Protein AF-A0A7X7DVD8-F1 (afdb_monomer)

Secondary structure (DSSP, 8-state):
--HHHHHHHHHHHHHHSSPPPP---EEEEE-TTTSTTSS-EEEEE---SS--EEEEEEEPPEE--TT-EE--STT---EEPPSEEPPEEEEEEE-TT--GGG-EEEETTS-EE---S-S-S--S-PPP-TTT-

Structure (mmCIF, N/CA/C/O backbone):
data_AF-A0A7X7DVD8-F1
#
_entry.id   AF-A0A7X7DVD8-F1
#
loop_
_atom_site.group_PDB
_atom_site.id
_atom_site.type_symbol
_atom_site.label_atom_id
_atom_site.label_alt_id
_atom_site.label_comp_id
_atom_site.label_asym_id
_atom_site.label_entity_id
_atom_site.label_seq_id
_atom_site.pdbx_PDB_ins_code
_atom_site.Cartn_x
_atom_site.Cartn_y
_atom_site.Cartn_z
_atom_site.occupancy
_atom_site.B_iso_or_equiv
_atom_site.auth_seq_id
_atom_site.auth_comp_id
_atom_site.auth_asym_id
_atom_site.auth_atom_id
_atom_site.pdbx_PDB_model_num
ATOM 1 N N . MET A 1 1 ? 24.144 -1.390 -51.310 1.00 65.81 1 MET A N 1
ATOM 2 C CA . MET A 1 1 ? 24.197 -1.261 -49.838 1.00 65.81 1 MET A CA 1
ATOM 3 C C . MET A 1 1 ? 25.403 -2.056 -49.361 1.00 65.81 1 MET A C 1
ATOM 5 O O . MET A 1 1 ? 25.477 -3.230 -49.698 1.00 65.81 1 MET A O 1
ATOM 9 N N . SER A 1 2 ? 26.409 -1.425 -48.745 1.00 88.25 2 SER A N 1
ATOM 10 C CA . SER A 1 2 ? 27.661 -2.126 -48.414 1.00 88.25 2 SER A CA 1
ATOM 11 C C . SER A 1 2 ? 27.433 -3.162 -47.306 1.00 88.25 2 SER A C 1
ATOM 13 O O . SER A 1 2 ? 26.586 -2.963 -46.437 1.00 88.25 2 SER A O 1
ATOM 15 N N . LEU A 1 3 ? 28.200 -4.258 -47.318 1.00 87.25 3 LEU A N 1
ATOM 16 C CA . LEU A 1 3 ? 28.160 -5.295 -46.275 1.00 87.25 3 LEU A CA 1
ATOM 17 C C . LEU A 1 3 ? 28.349 -4.693 -44.869 1.00 87.25 3 LEU A C 1
ATOM 19 O O . LEU A 1 3 ? 27.678 -5.093 -43.923 1.00 87.25 3 LEU A O 1
ATOM 23 N N . PHE A 1 4 ? 29.190 -3.661 -44.766 1.00 91.19 4 PHE A N 1
ATOM 24 C CA . PHE A 1 4 ? 29.393 -2.873 -43.552 1.00 91.19 4 PHE A CA 1
ATOM 25 C C . PHE A 1 4 ? 28.103 -2.217 -43.036 1.00 91.19 4 PHE A C 1
ATOM 27 O O . PHE A 1 4 ? 27.806 -2.304 -41.849 1.00 91.19 4 PHE A O 1
ATOM 34 N N . PHE A 1 5 ? 27.306 -1.606 -43.918 1.00 91.25 5 PHE A N 1
ATOM 35 C CA . PHE A 1 5 ? 26.041 -0.977 -43.533 1.00 91.25 5 PHE A CA 1
ATOM 36 C C . PHE A 1 5 ? 25.021 -2.010 -43.033 1.00 91.25 5 PHE A C 1
ATOM 38 O O . PHE A 1 5 ? 24.355 -1.783 -42.028 1.00 91.25 5 PHE A O 1
ATOM 45 N N . VAL A 1 6 ? 24.947 -3.177 -43.683 1.00 90.81 6 VAL A N 1
ATOM 46 C CA . VAL A 1 6 ? 24.061 -4.276 -43.259 1.00 90.81 6 VAL A CA 1
ATOM 47 C C . VAL A 1 6 ? 24.458 -4.810 -41.878 1.00 90.81 6 VAL A C 1
ATOM 49 O O . VAL A 1 6 ? 23.593 -4.995 -41.026 1.00 90.81 6 VAL A O 1
ATOM 52 N N . LEU A 1 7 ? 25.758 -5.003 -41.630 1.00 92.25 7 LEU A N 1
ATOM 53 C CA . LEU A 1 7 ? 26.286 -5.418 -40.325 1.00 92.25 7 LEU A CA 1
ATOM 54 C C . LEU A 1 7 ? 26.013 -4.380 -39.230 1.00 92.25 7 LEU A C 1
ATOM 56 O O . LEU A 1 7 ? 25.587 -4.751 -38.140 1.00 92.25 7 LEU A O 1
ATOM 60 N N . LEU A 1 8 ? 26.195 -3.088 -39.521 1.00 93.25 8 LEU A N 1
ATOM 61 C CA . LEU A 1 8 ? 25.899 -2.011 -38.575 1.00 93.25 8 LEU A CA 1
ATOM 62 C C . LEU A 1 8 ? 24.410 -1.993 -38.199 1.00 93.25 8 LEU A C 1
ATOM 64 O O . LEU A 1 8 ? 24.076 -1.963 -37.017 1.00 93.25 8 LEU A O 1
ATOM 68 N N . CYS A 1 9 ? 23.514 -2.085 -39.186 1.00 92.69 9 CYS A N 1
ATOM 69 C CA . CYS A 1 9 ? 22.076 -2.166 -38.938 1.00 92.69 9 CYS A CA 1
ATOM 70 C C . CYS A 1 9 ? 21.701 -3.409 -38.119 1.00 92.69 9 CYS A C 1
ATOM 72 O O . CYS A 1 9 ? 20.901 -3.298 -37.195 1.00 92.69 9 CYS A O 1
ATOM 74 N N . ALA A 1 10 ? 22.293 -4.573 -38.410 1.00 91.75 10 ALA A N 1
ATOM 75 C CA . ALA A 1 10 ? 22.037 -5.804 -37.662 1.00 91.75 10 ALA A CA 1
ATOM 76 C C . ALA A 1 10 ? 22.465 -5.690 -36.188 1.00 91.75 10 ALA A C 1
ATOM 78 O O . ALA A 1 10 ? 21.722 -6.108 -35.302 1.00 91.75 10 ALA A O 1
ATOM 79 N N . VAL A 1 11 ? 23.615 -5.064 -35.913 1.00 91.88 11 VAL A N 1
ATOM 80 C CA . VAL A 1 11 ? 24.080 -4.787 -34.544 1.00 91.88 11 VAL A CA 1
ATOM 81 C C . VAL A 1 11 ? 23.142 -3.805 -33.836 1.00 91.88 11 VAL A C 1
ATOM 83 O O . VAL A 1 11 ? 22.728 -4.070 -32.710 1.00 91.88 11 VAL A O 1
ATOM 86 N N . CYS A 1 12 ? 22.737 -2.711 -34.490 1.00 89.75 12 CYS A N 1
ATOM 87 C CA . CYS A 1 12 ? 21.779 -1.759 -33.919 1.00 89.75 12 CYS A CA 1
ATOM 88 C C . CYS A 1 12 ? 20.425 -2.413 -33.603 1.00 89.75 12 CYS A C 1
ATOM 90 O O . CYS A 1 12 ? 19.878 -2.182 -32.528 1.00 89.75 12 CYS A O 1
ATOM 92 N N . ILE A 1 13 ? 19.904 -3.260 -34.496 1.00 89.31 13 ILE A N 1
ATOM 93 C CA . ILE A 1 13 ? 18.659 -4.005 -34.266 1.00 89.31 13 ILE A CA 1
ATOM 94 C C . ILE A 1 13 ? 18.825 -4.965 -33.085 1.00 89.31 13 ILE A C 1
ATOM 96 O O . ILE A 1 13 ? 17.955 -5.007 -32.222 1.00 89.31 13 ILE A O 1
ATOM 100 N N . LEU A 1 14 ? 19.954 -5.673 -32.982 1.00 87.00 14 LEU A N 1
ATOM 101 C CA . LEU A 1 14 ? 20.226 -6.557 -31.848 1.00 87.00 14 LEU A CA 1
ATOM 102 C C . LEU A 1 14 ? 20.2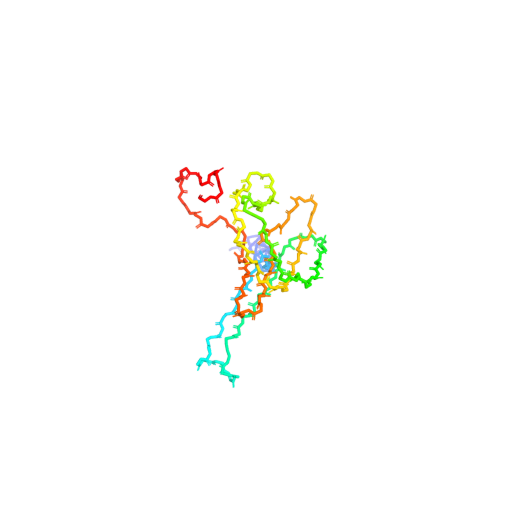34 -5.789 -30.514 1.00 87.00 14 LEU A C 1
ATOM 104 O O . LEU A 1 14 ? 19.648 -6.262 -29.546 1.00 87.00 14 LEU A O 1
ATOM 108 N N . PHE A 1 15 ? 20.813 -4.583 -30.472 1.00 82.44 15 PHE A N 1
ATOM 109 C CA . PHE A 1 15 ? 20.775 -3.706 -29.292 1.00 82.44 15 PHE A CA 1
ATOM 110 C C . PHE A 1 15 ? 19.367 -3.199 -28.944 1.00 82.44 15 PHE A C 1
ATOM 112 O O . PHE A 1 15 ? 19.062 -3.024 -27.766 1.00 82.44 15 PHE A O 1
ATOM 119 N N . LEU A 1 16 ? 18.504 -2.972 -29.938 1.00 80.19 16 LEU A N 1
ATOM 120 C CA . LEU A 1 16 ? 17.108 -2.572 -29.719 1.00 80.19 16 LEU A CA 1
ATOM 121 C C . LEU A 1 16 ? 16.216 -3.744 -29.285 1.00 80.19 16 LEU A C 1
ATOM 123 O O . LEU A 1 16 ? 15.224 -3.526 -28.594 1.00 80.19 16 LEU A O 1
ATOM 127 N N . LEU A 1 17 ? 16.577 -4.972 -29.665 1.00 80.50 17 LEU A N 1
ATOM 128 C CA . LEU A 1 17 ? 15.883 -6.203 -29.282 1.00 80.50 17 LEU A CA 1
ATOM 129 C C . LEU A 1 17 ? 16.270 -6.712 -27.889 1.00 80.50 17 LEU A C 1
ATOM 131 O O . LEU A 1 17 ? 15.649 -7.662 -27.415 1.00 80.50 17 LEU A O 1
ATOM 135 N N . PHE A 1 18 ? 17.261 -6.109 -27.221 1.00 78.50 18 PHE A N 1
ATOM 136 C CA . PHE A 1 18 ? 17.539 -6.432 -25.824 1.00 78.50 18 PHE A CA 1
ATOM 137 C C . PHE A 1 18 ? 16.333 -6.027 -24.965 1.00 78.50 18 PHE A C 1
ATOM 139 O O . PHE A 1 18 ? 16.045 -4.830 -24.846 1.00 78.50 18 PHE A O 1
ATOM 146 N N . PRO A 1 19 ? 15.623 -6.989 -24.347 1.00 69.19 19 PRO A N 1
ATOM 147 C CA . PRO A 1 19 ? 14.498 -6.666 -23.491 1.00 69.19 19 PRO A CA 1
ATOM 148 C C . PRO A 1 19 ? 15.011 -5.852 -22.306 1.00 69.19 19 PRO A C 1
ATOM 150 O O . PRO A 1 19 ? 15.894 -6.284 -21.561 1.00 69.19 19 PRO A O 1
ATOM 153 N N . ARG A 1 20 ? 14.458 -4.654 -22.127 1.00 64.94 20 ARG A N 1
ATOM 154 C CA . ARG A 1 20 ? 14.639 -3.903 -20.887 1.00 64.94 20 ARG A CA 1
ATOM 155 C C . ARG A 1 20 ? 13.631 -4.440 -19.883 1.00 64.94 20 ARG A C 1
ATOM 157 O O . ARG A 1 20 ? 12.442 -4.478 -20.183 1.00 64.94 20 ARG A O 1
ATOM 164 N N . ALA A 1 21 ? 14.103 -4.861 -18.712 1.00 65.75 21 ALA A N 1
ATOM 165 C CA . ALA A 1 21 ? 13.201 -5.167 -17.611 1.00 65.75 21 ALA A CA 1
ATOM 166 C C . ALA A 1 21 ? 12.376 -3.909 -17.308 1.00 65.75 21 ALA A C 1
ATOM 168 O O . ALA A 1 21 ? 12.951 -2.844 -17.061 1.00 65.75 21 ALA A O 1
ATOM 169 N N . SER A 1 22 ? 11.050 -4.036 -17.366 1.00 63.66 22 SER A N 1
ATOM 170 C CA . SER A 1 22 ? 10.166 -3.021 -16.805 1.00 63.66 22 SER A CA 1
ATOM 171 C C . SER A 1 22 ? 10.469 -2.935 -15.314 1.00 63.66 22 SER A C 1
ATOM 173 O O . SER A 1 22 ? 10.492 -3.957 -14.635 1.00 63.66 22 SER A O 1
ATOM 175 N N . ARG A 1 23 ? 10.783 -1.734 -14.836 1.00 69.69 23 ARG A N 1
ATOM 176 C CA . ARG A 1 23 ? 10.947 -1.420 -13.414 1.00 69.69 23 ARG A CA 1
ATOM 177 C C . ARG A 1 23 ? 9.856 -0.434 -13.061 1.00 69.69 23 ARG A C 1
ATOM 179 O O . ARG A 1 23 ? 10.107 0.764 -12.970 1.00 69.69 23 ARG A O 1
ATOM 186 N N . ALA A 1 24 ? 8.635 -0.939 -13.056 1.00 78.06 24 ALA A N 1
ATOM 187 C CA . ALA A 1 24 ? 7.462 -0.130 -12.828 1.00 78.06 24 ALA A CA 1
ATOM 188 C C . ALA A 1 24 ? 6.527 -0.929 -11.943 1.00 78.06 24 ALA A C 1
ATOM 190 O O . ALA A 1 24 ? 6.094 -2.022 -12.319 1.00 78.06 24 ALA A O 1
ATOM 191 N N . CYS A 1 25 ? 6.206 -0.353 -10.791 1.00 88.25 25 CYS A N 1
ATOM 192 C CA . CYS A 1 25 ? 5.083 -0.817 -10.005 1.00 88.25 25 CYS A CA 1
ATOM 193 C C . CYS A 1 25 ? 3.845 -0.819 -10.916 1.00 88.25 25 CYS A C 1
ATOM 195 O O . CYS A 1 25 ? 3.756 -0.063 -11.891 1.00 88.25 25 CYS A O 1
ATOM 197 N N . THR A 1 26 ? 2.948 -1.767 -10.694 1.00 88.88 26 THR A N 1
ATOM 198 C CA . THR A 1 26 ? 1.734 -1.902 -11.493 1.00 88.88 26 THR A CA 1
ATOM 199 C C . THR A 1 26 ? 0.580 -2.254 -10.583 1.00 88.88 26 THR A C 1
ATOM 201 O O . THR A 1 26 ? 0.625 -3.222 -9.820 1.00 88.88 26 THR A O 1
ATOM 204 N N . SER A 1 27 ? -0.502 -1.494 -10.712 1.00 91.50 27 SER A N 1
ATOM 205 C CA . SER A 1 27 ? -1.739 -1.760 -9.988 1.00 91.50 27 SER A CA 1
ATOM 206 C C . SER A 1 27 ? -2.844 -2.260 -10.916 1.00 91.50 27 SER A C 1
ATOM 208 O O . SER A 1 27 ? -3.097 -1.712 -11.988 1.00 91.50 27 SER A O 1
ATOM 210 N N . VAL A 1 28 ? -3.560 -3.292 -10.477 1.00 94.00 28 VAL A N 1
ATOM 211 C CA . VAL A 1 28 ? -4.763 -3.812 -11.132 1.00 94.00 28 VAL A CA 1
ATOM 212 C C . VAL A 1 28 ? -5.927 -3.691 -10.166 1.00 94.00 28 VAL A C 1
ATOM 214 O O . VAL A 1 28 ? -5.903 -4.272 -9.082 1.00 94.00 28 VAL A O 1
ATOM 217 N N . VAL A 1 29 ? -6.976 -2.978 -10.577 1.00 96.44 29 VAL A N 1
ATOM 218 C CA . VAL A 1 29 ? -8.210 -2.833 -9.798 1.00 96.44 29 VAL A CA 1
ATOM 219 C C . VAL A 1 29 ? -9.369 -3.455 -10.562 1.00 96.44 29 VAL A C 1
ATOM 221 O O . VAL A 1 29 ? -9.717 -3.025 -11.659 1.00 96.44 29 VAL A O 1
ATOM 224 N N . VAL A 1 30 ? -10.005 -4.454 -9.955 1.00 98.12 30 VAL A N 1
ATOM 225 C CA . VAL A 1 30 ? -11.226 -5.075 -10.473 1.00 98.12 30 VAL A CA 1
ATOM 226 C C . VAL A 1 30 ? -12.387 -4.678 -9.576 1.00 98.12 30 VAL A C 1
ATOM 228 O O . VAL A 1 30 ? -12.448 -5.041 -8.399 1.00 98.12 30 VAL A O 1
ATOM 231 N N . GLY A 1 31 ? -13.329 -3.924 -10.139 1.00 98.06 31 GLY A N 1
ATOM 232 C CA . GLY A 1 31 ? -14.536 -3.513 -9.431 1.00 98.06 31 GLY A CA 1
ATOM 233 C C . GLY A 1 31 ? -15.418 -4.705 -9.051 1.00 98.06 31 GLY A C 1
ATOM 234 O O . GLY A 1 31 ? -15.469 -5.715 -9.748 1.00 98.06 31 GLY A O 1
ATOM 23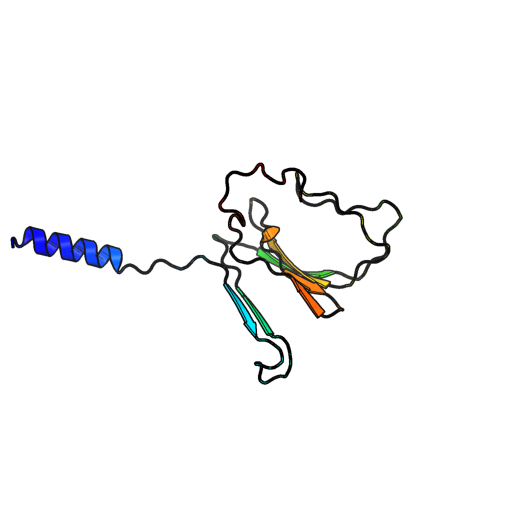5 N N . ARG A 1 32 ? -16.188 -4.563 -7.968 1.00 97.69 32 ARG A N 1
ATOM 236 C CA . ARG A 1 32 ? -17.064 -5.622 -7.429 1.00 97.69 32 ARG A CA 1
ATOM 237 C C . ARG A 1 32 ? -18.067 -6.220 -8.423 1.00 97.69 32 ARG A C 1
ATOM 239 O O . ARG A 1 32 ? -18.432 -7.375 -8.275 1.00 97.69 32 ARG A O 1
ATOM 246 N N . ASN A 1 33 ? -18.514 -5.443 -9.411 1.00 98.38 33 ASN A N 1
ATOM 247 C CA . ASN A 1 33 ? -19.450 -5.911 -10.441 1.00 98.38 33 ASN A CA 1
ATOM 248 C C . ASN A 1 33 ? -18.738 -6.614 -11.610 1.00 98.38 33 ASN A C 1
ATOM 250 O O . ASN A 1 33 ? -19.394 -7.279 -12.401 1.00 98.38 33 ASN A O 1
ATOM 254 N N . ALA A 1 34 ? -17.420 -6.436 -11.737 1.00 98.25 34 ALA A N 1
ATOM 255 C CA . ALA A 1 34 ? -16.594 -7.075 -12.758 1.00 98.25 34 ALA A CA 1
ATOM 256 C C . ALA A 1 34 ? -15.878 -8.328 -12.225 1.00 98.25 34 ALA A C 1
ATOM 258 O O . ALA A 1 34 ? -15.471 -9.182 -13.008 1.00 98.25 34 ALA A O 1
ATOM 259 N N . SER A 1 35 ? -15.710 -8.454 -10.905 1.00 98.00 35 SER A N 1
ATOM 260 C CA . SER A 1 35 ? -15.076 -9.623 -10.300 1.00 98.00 35 SER A CA 1
ATOM 261 C C . SER A 1 35 ? -16.053 -10.793 -10.161 1.00 98.00 35 SER A C 1
ATOM 263 O O . SER A 1 35 ? -17.220 -10.626 -9.807 1.00 98.00 35 SER A O 1
ATOM 265 N N . SER A 1 36 ? -15.554 -12.015 -10.355 1.00 97.75 36 SER A N 1
ATOM 266 C CA . SER A 1 36 ? -16.339 -13.243 -10.159 1.00 97.75 36 SER A CA 1
ATOM 267 C C . SER A 1 36 ? -16.720 -13.499 -8.694 1.00 97.75 36 SER A C 1
ATOM 269 O O . SER A 1 36 ? -17.595 -14.312 -8.412 1.00 97.75 36 SER A O 1
ATOM 271 N N . THR A 1 37 ? -16.073 -12.809 -7.749 1.00 97.38 37 THR A N 1
ATOM 272 C CA . THR A 1 37 ? -16.275 -12.980 -6.302 1.00 97.38 37 THR A CA 1
ATOM 273 C C . THR A 1 37 ? -17.240 -11.961 -5.694 1.00 97.38 37 THR A C 1
ATOM 275 O O . THR A 1 37 ? -17.509 -12.031 -4.490 1.00 97.38 37 THR A O 1
ATOM 278 N N . GLY A 1 38 ? -17.713 -10.983 -6.478 1.00 97.94 38 GLY A N 1
ATOM 279 C CA . GLY A 1 38 ? -18.543 -9.877 -5.992 1.00 97.94 38 GLY A CA 1
ATOM 280 C C . GLY A 1 38 ? -17.811 -8.886 -5.072 1.00 97.94 38 GLY A C 1
ATOM 281 O O . GLY A 1 38 ? -18.458 -8.077 -4.401 1.00 97.94 38 GLY A O 1
ATOM 282 N N . ARG A 1 39 ? -16.474 -8.955 -4.991 1.00 96.38 39 ARG A N 1
ATOM 283 C CA . ARG A 1 39 ? -15.610 -8.101 -4.149 1.00 96.38 39 ARG A CA 1
ATOM 284 C C . ARG A 1 39 ? -14.728 -7.199 -5.005 1.00 96.38 39 ARG A C 1
ATOM 286 O O . ARG A 1 39 ? -14.421 -7.541 -6.142 1.00 96.38 39 ARG A O 1
ATOM 293 N N . VAL A 1 40 ? -14.290 -6.066 -4.462 1.00 97.06 40 VAL A N 1
ATOM 294 C CA . VAL A 1 40 ? -13.199 -5.306 -5.090 1.00 97.06 40 VAL A CA 1
ATOM 295 C C . VAL A 1 40 ? -11.910 -6.110 -4.926 1.00 97.06 40 VAL A C 1
ATOM 297 O O . VAL A 1 40 ? -11.628 -6.588 -3.828 1.00 97.06 40 VAL A O 1
ATOM 300 N N . ILE A 1 41 ? -11.161 -6.287 -6.013 1.00 96.81 41 ILE A N 1
ATOM 301 C CA . ILE A 1 41 ? -9.844 -6.932 -6.000 1.00 96.81 41 ILE A CA 1
ATOM 302 C C . ILE A 1 41 ? -8.825 -5.877 -6.395 1.00 96.81 41 ILE A C 1
ATOM 304 O O . ILE A 1 41 ? -8.990 -5.222 -7.422 1.00 96.81 41 ILE A O 1
ATOM 308 N N . VAL A 1 42 ? -7.786 -5.732 -5.583 1.00 96.06 42 VAL A N 1
ATOM 309 C CA . VAL A 1 42 ? -6.642 -4.877 -5.885 1.00 96.06 42 VAL A CA 1
ATOM 310 C C . VAL A 1 42 ? -5.400 -5.751 -5.850 1.00 96.06 42 VAL A C 1
ATOM 312 O O . VAL A 1 42 ? -5.135 -6.410 -4.846 1.00 96.06 42 VAL A O 1
ATOM 315 N N . GLY A 1 43 ? -4.682 -5.793 -6.965 1.00 94.06 43 GLY A N 1
ATOM 316 C CA . GLY A 1 43 ? -3.338 -6.345 -7.055 1.00 94.06 43 GLY A CA 1
ATOM 317 C C . GLY A 1 43 ? -2.355 -5.203 -7.250 1.00 94.06 43 GLY A C 1
ATOM 318 O O . GLY A 1 43 ? -2.639 -4.290 -8.017 1.00 94.06 43 GLY A O 1
ATOM 319 N N . HIS A 1 44 ? -1.230 -5.255 -6.554 1.00 92.44 44 HIS A N 1
ATOM 320 C CA . HIS A 1 44 ? -0.151 -4.289 -6.687 1.00 92.44 44 HIS A CA 1
ATOM 321 C C . HIS A 1 44 ? 1.174 -5.039 -6.538 1.00 92.44 44 HIS A C 1
ATOM 323 O O . HIS A 1 44 ? 1.331 -5.805 -5.582 1.00 92.44 44 HIS A O 1
ATOM 329 N N . ASN A 1 45 ? 2.086 -4.873 -7.495 1.00 89.75 45 ASN A N 1
ATOM 330 C CA . ASN A 1 45 ? 3.477 -5.290 -7.344 1.00 89.75 45 ASN A CA 1
ATOM 331 C C . ASN A 1 45 ? 4.350 -4.069 -7.077 1.00 89.75 45 ASN A C 1
ATOM 333 O O . ASN A 1 45 ? 4.209 -3.045 -7.742 1.00 89.75 45 ASN A O 1
ATOM 337 N N . GLU A 1 46 ? 5.277 -4.237 -6.144 1.00 88.38 46 GLU A N 1
ATOM 338 C CA . GLU A 1 46 ? 6.294 -3.244 -5.842 1.00 88.38 46 GLU A CA 1
ATOM 339 C C . GLU A 1 46 ? 7.608 -3.663 -6.512 1.00 88.38 46 GLU A C 1
ATOM 341 O O . GLU A 1 46 ? 8.144 -4.736 -6.215 1.00 88.38 46 GLU A O 1
ATOM 346 N N . ASP A 1 47 ? 8.096 -2.829 -7.431 1.00 87.44 47 ASP A N 1
ATOM 347 C CA . ASP A 1 47 ? 9.221 -3.118 -8.336 1.00 87.44 47 ASP A CA 1
ATOM 348 C C . ASP A 1 47 ? 10.409 -2.169 -8.078 1.00 87.44 47 ASP A C 1
ATOM 350 O O . ASP A 1 47 ? 11.103 -1.711 -8.995 1.00 87.44 47 ASP A O 1
ATOM 354 N N . ASP A 1 48 ? 10.670 -1.880 -6.806 1.00 84.00 48 ASP A N 1
ATOM 355 C CA . ASP A 1 48 ? 11.812 -1.075 -6.391 1.00 84.00 48 ASP A CA 1
ATOM 356 C C . ASP A 1 48 ? 13.168 -1.768 -6.677 1.00 84.00 48 ASP A C 1
ATOM 358 O O . ASP A 1 48 ? 13.334 -2.985 -6.511 1.00 84.00 48 ASP A O 1
ATOM 362 N N . PRO A 1 49 ? 14.206 -1.012 -7.083 1.00 79.81 49 PRO A N 1
ATOM 363 C CA . PRO A 1 49 ? 15.505 -1.579 -7.414 1.00 79.81 49 PRO A CA 1
ATOM 364 C C . PRO A 1 49 ? 16.308 -2.001 -6.173 1.00 79.81 49 PRO A C 1
ATOM 366 O O . PRO A 1 49 ? 16.324 -1.336 -5.140 1.00 79.81 49 PRO A O 1
ATOM 369 N N . GLY A 1 50 ? 17.116 -3.050 -6.335 1.00 82.56 50 GLY A N 1
ATOM 370 C CA . GLY A 1 50 ? 18.097 -3.482 -5.336 1.00 82.56 50 GLY A CA 1
ATOM 371 C C . GLY A 1 50 ? 17.613 -4.643 -4.469 1.00 82.56 50 GLY A C 1
ATOM 372 O O . GLY A 1 50 ? 16.721 -5.396 -4.848 1.00 82.56 50 GLY A O 1
ATOM 373 N N . ARG A 1 51 ? 18.267 -4.841 -3.318 1.00 83.88 51 ARG A N 1
ATOM 374 C CA . ARG A 1 51 ? 17.872 -5.848 -2.325 1.00 83.88 51 ARG A CA 1
ATOM 375 C C . ARG A 1 51 ? 17.178 -5.140 -1.172 1.00 83.88 51 ARG A C 1
ATOM 377 O O . ARG A 1 51 ? 17.832 -4.457 -0.391 1.00 83.88 51 ARG A O 1
ATOM 384 N N . LEU A 1 52 ? 15.876 -5.354 -1.064 1.00 86.62 52 LEU A N 1
ATOM 385 C CA . LEU A 1 52 ? 15.030 -4.690 -0.081 1.00 86.62 52 LEU A CA 1
ATOM 386 C C . LEU A 1 52 ? 14.518 -5.680 0.954 1.00 86.62 52 LEU A C 1
ATOM 388 O O . LEU A 1 52 ? 14.440 -6.887 0.712 1.00 86.62 52 LEU A O 1
ATOM 392 N N . ILE A 1 53 ? 14.178 -5.156 2.127 1.00 90.19 53 ILE A N 1
ATOM 393 C CA . ILE A 1 53 ? 13.512 -5.922 3.177 1.00 90.19 53 ILE A CA 1
ATOM 394 C C . ILE A 1 53 ? 12.071 -5.437 3.252 1.00 90.19 53 ILE A C 1
ATOM 396 O O . ILE A 1 53 ? 11.838 -4.282 3.600 1.00 90.19 53 ILE A O 1
ATOM 400 N N . VAL A 1 54 ? 11.122 -6.338 2.998 1.00 91.88 54 VAL A N 1
ATOM 401 C CA . VAL A 1 54 ? 9.693 -6.067 3.187 1.00 91.88 54 VAL A CA 1
ATOM 402 C C . VAL A 1 54 ? 9.249 -6.661 4.516 1.00 91.88 54 VAL A C 1
ATOM 404 O O . VAL A 1 54 ? 9.237 -7.881 4.706 1.00 91.88 54 VAL A O 1
ATOM 407 N N . ARG A 1 55 ? 8.918 -5.795 5.473 1.00 92.88 55 ARG A N 1
ATOM 408 C CA . ARG A 1 55 ? 8.363 -6.203 6.767 1.00 92.88 55 ARG A CA 1
ATOM 409 C C . ARG A 1 55 ? 6.849 -6.173 6.697 1.00 92.88 55 ARG A C 1
ATOM 411 O O . ARG A 1 55 ? 6.274 -5.317 6.045 1.00 92.88 55 ARG A O 1
ATOM 418 N N . HIS A 1 56 ? 6.221 -7.084 7.422 1.00 95.12 56 HIS A N 1
ATOM 419 C CA . HIS A 1 56 ? 4.773 -7.151 7.526 1.00 95.12 56 HIS A CA 1
ATOM 420 C C . HIS A 1 56 ? 4.404 -7.001 8.995 1.00 95.12 56 HIS A C 1
ATOM 422 O O . HIS A 1 56 ? 5.013 -7.644 9.855 1.00 95.12 56 HIS A O 1
ATOM 428 N N . ALA A 1 57 ? 3.434 -6.146 9.287 1.00 95.69 57 ALA A N 1
ATOM 429 C CA . ALA A 1 57 ? 2.972 -5.907 10.642 1.00 95.69 57 ALA A CA 1
ATOM 430 C C . ALA A 1 57 ? 1.450 -5.799 10.681 1.00 95.69 57 ALA A C 1
ATOM 432 O O . ALA A 1 57 ? 0.825 -5.234 9.789 1.00 95.69 57 ALA A O 1
ATOM 433 N N . LEU A 1 58 ? 0.859 -6.312 11.757 1.00 97.62 58 LEU A N 1
ATOM 434 C CA . LEU A 1 58 ? -0.495 -5.957 12.160 1.00 97.62 58 LEU A CA 1
ATOM 435 C C . LEU A 1 58 ? -0.374 -4.872 13.223 1.00 97.62 58 LEU A C 1
ATOM 437 O O . LEU A 1 58 ? 0.085 -5.128 14.336 1.00 97.62 58 LEU A O 1
ATOM 441 N N . VAL A 1 59 ? -0.755 -3.654 12.863 1.00 96.62 59 VAL A N 1
ATOM 442 C CA . VAL A 1 59 ? -0.769 -2.507 13.761 1.00 96.62 59 VAL A CA 1
ATOM 443 C C . VAL A 1 59 ? -2.137 -2.460 14.448 1.00 96.62 59 VAL A C 1
ATOM 445 O O . VAL A 1 59 ? -3.158 -2.363 13.762 1.00 96.62 59 VAL A O 1
ATOM 448 N N . PRO A 1 60 ? -2.206 -2.564 15.787 1.00 97.75 60 PRO A N 1
ATOM 449 C CA . PRO A 1 60 ? -3.478 -2.535 16.495 1.00 97.75 60 PRO A CA 1
ATOM 450 C C . PRO A 1 60 ? -4.098 -1.135 16.467 1.00 97.75 60 PRO A C 1
ATOM 452 O O . PRO A 1 60 ? -3.399 -0.124 16.394 1.00 97.75 60 PRO A O 1
ATOM 455 N N . SER A 1 61 ? -5.425 -1.073 16.599 1.00 97.31 61 SER A N 1
ATOM 456 C CA . SER A 1 61 ? -6.126 0.196 16.809 1.00 97.31 61 SER A CA 1
ATOM 457 C C . SER A 1 61 ? -5.617 0.864 18.082 1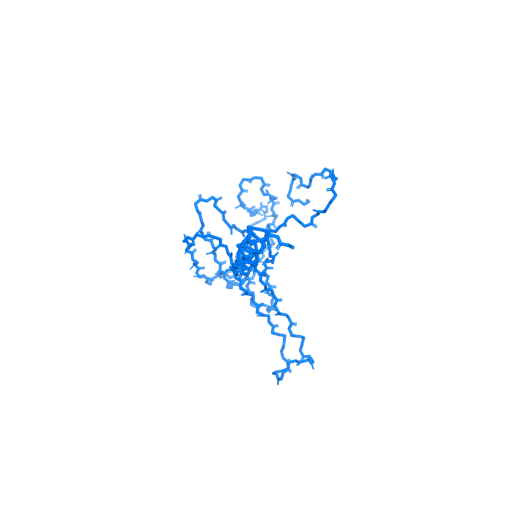.00 97.31 61 SER A C 1
ATOM 459 O O . SER A 1 61 ? -5.427 0.178 19.092 1.00 97.31 61 SER A O 1
ATOM 461 N N . ARG A 1 62 ? -5.468 2.186 18.074 1.00 96.06 62 ARG A N 1
ATOM 462 C CA . ARG A 1 62 ? -4.927 2.934 19.210 1.00 96.06 62 ARG A CA 1
ATOM 463 C C . ARG A 1 62 ? -5.787 4.155 19.516 1.00 96.06 62 ARG A C 1
ATOM 465 O O . ARG A 1 62 ? -6.386 4.728 18.611 1.00 96.06 62 ARG A O 1
ATOM 472 N N . ARG A 1 63 ? -5.876 4.514 20.798 1.00 97.44 63 ARG A N 1
ATOM 473 C CA . ARG A 1 63 ? -6.379 5.820 21.245 1.00 97.44 63 ARG A CA 1
ATOM 474 C C . ARG A 1 63 ? -5.208 6.780 21.406 1.00 97.44 63 ARG A C 1
ATOM 476 O O . ARG A 1 63 ? -4.123 6.339 21.790 1.00 97.44 63 ARG A O 1
ATOM 483 N N . TRP A 1 64 ? -5.458 8.041 21.107 1.00 96.19 64 TRP A N 1
ATOM 484 C CA . TRP A 1 64 ? -4.469 9.110 21.149 1.00 96.19 64 TRP A CA 1
ATOM 485 C C . TRP A 1 64 ? -4.972 10.229 22.050 1.00 96.19 64 TRP A C 1
ATOM 487 O O . TRP A 1 64 ? -6.188 10.416 22.167 1.00 96.19 64 TRP A O 1
ATOM 497 N N . ASP A 1 65 ? -4.039 10.915 22.696 1.00 96.31 65 ASP A N 1
ATOM 498 C CA . ASP A 1 65 ? -4.330 12.074 23.528 1.00 96.31 65 ASP A CA 1
ATOM 499 C C . ASP A 1 65 ? -4.486 13.323 22.646 1.00 96.31 65 ASP A C 1
ATOM 501 O O . ASP A 1 65 ? -3.981 13.394 21.519 1.00 96.31 65 ASP A O 1
ATOM 505 N N . ASP A 1 66 ? -5.201 14.329 23.150 1.00 93.88 66 ASP A N 1
ATOM 506 C CA . ASP A 1 66 ? -5.400 15.579 22.419 1.00 93.88 66 ASP A CA 1
ATOM 507 C C . ASP A 1 66 ? -4.053 16.266 22.144 1.00 93.88 66 ASP A C 1
ATOM 509 O O . ASP A 1 66 ? -3.260 16.527 23.049 1.00 93.88 66 ASP A O 1
ATOM 513 N N . GLY A 1 67 ? -3.810 16.593 20.873 1.00 92.56 67 GLY A N 1
ATOM 514 C CA . GLY A 1 67 ? -2.560 17.208 20.419 1.00 92.56 67 GLY A CA 1
ATOM 515 C C . GLY A 1 67 ? -1.484 16.217 19.967 1.00 92.56 67 GLY A C 1
ATOM 516 O O . GLY A 1 67 ? -0.447 16.664 19.470 1.00 92.56 67 GLY A O 1
ATOM 517 N N . ASP A 1 68 ? -1.727 14.904 20.063 1.00 94.69 68 ASP A N 1
ATOM 518 C CA . ASP A 1 68 ? -0.844 13.899 19.471 1.00 94.69 68 ASP A CA 1
ATOM 519 C C . ASP A 1 68 ? -0.721 14.098 17.952 1.00 94.69 68 ASP A C 1
ATOM 521 O O . ASP A 1 68 ? -1.693 14.364 17.240 1.00 94.69 68 ASP A O 1
ATOM 525 N N . VAL A 1 69 ? 0.498 13.934 17.437 1.00 91.69 69 VAL A N 1
ATOM 526 C CA . VAL A 1 69 ? 0.808 14.053 16.007 1.00 91.69 69 VAL A CA 1
ATOM 527 C C . VAL A 1 69 ? 1.574 12.835 15.507 1.00 91.69 69 VAL A C 1
ATOM 529 O O . VAL A 1 69 ? 2.359 12.226 16.235 1.00 91.69 69 VAL A O 1
ATOM 532 N N . ILE A 1 70 ? 1.383 12.499 14.234 1.00 86.31 70 ILE A N 1
ATOM 533 C CA . ILE A 1 70 ? 2.259 11.576 13.516 1.00 86.31 70 ILE A CA 1
ATOM 534 C C . ILE A 1 70 ? 3.561 12.309 13.195 1.00 86.31 70 ILE A C 1
ATOM 536 O O . ILE A 1 70 ? 3.553 13.355 12.542 1.00 86.31 70 ILE A O 1
ATOM 540 N N . THR A 1 71 ? 4.677 11.725 13.625 1.00 78.25 71 THR A N 1
ATOM 541 C CA . THR A 1 71 ? 6.020 12.127 13.198 1.00 78.25 71 THR A CA 1
ATOM 542 C C . THR A 1 71 ? 6.497 11.134 12.147 1.00 78.25 71 THR A C 1
ATOM 544 O O . THR A 1 71 ? 6.861 10.006 12.480 1.00 78.25 71 THR A O 1
ATOM 547 N N . ALA A 1 72 ? 6.433 11.540 10.88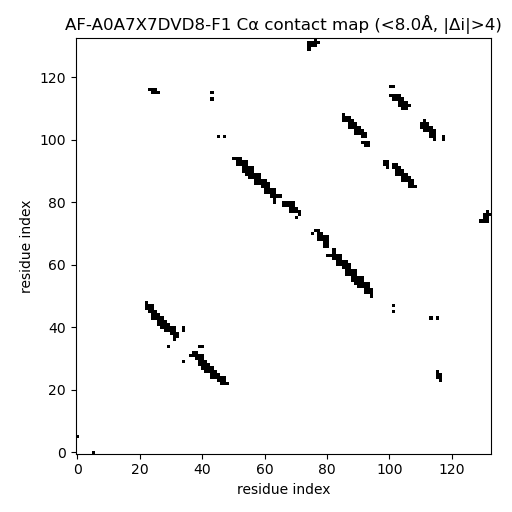2 1.00 77.56 72 ALA A N 1
ATOM 548 C CA . ALA A 1 72 ? 6.984 10.792 9.755 1.00 77.56 72 ALA A CA 1
ATOM 549 C C . ALA A 1 72 ? 8.445 11.213 9.483 1.00 77.56 72 ALA A C 1
ATOM 551 O O . ALA A 1 72 ? 9.099 11.799 10.349 1.00 77.56 72 ALA A O 1
ATOM 552 N N . GLU A 1 73 ? 8.976 10.870 8.309 1.00 75.75 73 GLU A N 1
ATOM 553 C CA . GLU A 1 73 ? 10.345 11.203 7.895 1.00 75.75 73 GLU A CA 1
ATOM 554 C C . GLU A 1 73 ? 10.559 12.727 7.826 1.00 75.75 73 GLU A C 1
ATOM 556 O O . GLU A 1 73 ? 9.598 13.498 7.721 1.00 75.75 73 GLU A O 1
ATOM 561 N N . GLU A 1 74 ? 11.814 13.182 7.896 1.00 75.50 74 GLU A N 1
ATOM 562 C CA . GLU A 1 74 ? 12.136 14.612 7.807 1.00 75.50 74 GLU A CA 1
ATOM 563 C C . GLU A 1 74 ? 11.452 15.260 6.593 1.00 75.50 74 GLU A C 1
ATOM 565 O O . GLU A 1 74 ? 11.468 14.707 5.496 1.00 75.50 74 GLU A O 1
ATOM 570 N N . ARG A 1 75 ? 10.873 16.454 6.789 1.00 73.62 75 ARG A N 1
ATOM 571 C CA . ARG A 1 75 ? 10.093 17.210 5.782 1.00 73.62 75 ARG A CA 1
ATOM 572 C C . ARG A 1 75 ? 8.720 16.626 5.421 1.00 73.62 75 ARG A C 1
ATOM 574 O O . ARG A 1 75 ? 8.063 17.157 4.531 1.00 73.62 75 ARG A O 1
ATOM 581 N N . SER A 1 76 ? 8.246 15.605 6.129 1.00 75.25 76 SER A N 1
ATOM 582 C CA . SER A 1 76 ? 6.847 15.172 6.034 1.00 75.25 76 SER A CA 1
ATOM 583 C C . SER A 1 76 ? 5.907 16.132 6.772 1.00 75.25 76 SER A C 1
ATOM 585 O O . SER A 1 76 ? 6.294 16.750 7.770 1.00 75.25 76 SER A O 1
ATOM 587 N N . ALA A 1 77 ? 4.646 16.211 6.334 1.00 78.75 77 ALA A N 1
ATOM 588 C CA . ALA A 1 77 ? 3.608 16.916 7.083 1.00 78.75 77 ALA A CA 1
ATOM 589 C C . ALA A 1 77 ? 3.440 16.324 8.490 1.00 78.75 77 ALA A C 1
ATOM 591 O O . ALA A 1 77 ? 3.456 15.107 8.693 1.00 78.75 77 ALA A O 1
ATOM 592 N N . ARG A 1 78 ? 3.210 17.202 9.470 1.00 83.56 78 ARG A N 1
ATOM 593 C CA . ARG A 1 78 ? 2.781 16.803 10.814 1.00 83.56 78 ARG A CA 1
ATOM 594 C C . ARG A 1 78 ? 1.271 16.625 10.803 1.00 83.56 78 ARG A C 1
ATOM 596 O O . ARG A 1 78 ? 0.539 17.606 10.711 1.00 83.56 78 ARG A O 1
ATOM 603 N N . ILE A 1 79 ? 0.813 15.382 10.911 1.00 86.25 79 ILE A N 1
ATOM 604 C CA . ILE A 1 79 ? -0.614 15.050 10.840 1.00 86.25 79 ILE A CA 1
ATOM 605 C C . ILE A 1 79 ? -1.161 14.868 12.264 1.00 86.25 79 ILE A C 1
ATOM 607 O O . ILE A 1 79 ? -0.654 14.001 12.981 1.00 86.25 79 ILE A O 1
ATOM 611 N N . PRO A 1 80 ? -2.173 15.644 12.700 1.00 91.50 80 PRO A N 1
ATOM 612 C CA . PRO A 1 80 ? -2.850 15.412 13.974 1.00 91.50 80 PRO A CA 1
ATOM 613 C C . PRO A 1 80 ? -3.485 14.023 14.023 1.00 91.50 80 PRO A C 1
ATOM 615 O O . PRO A 1 80 ? -4.154 13.603 13.076 1.00 91.50 80 PRO A O 1
ATOM 618 N N . GLN A 1 81 ? -3.298 13.315 15.133 1.00 94.19 81 GLN A N 1
ATOM 619 C CA . GLN A 1 81 ? -3.952 12.031 15.339 1.00 94.19 81 GLN A CA 1
ATOM 620 C C . GLN A 1 81 ? -5.440 12.240 15.643 1.00 94.19 81 GLN A C 1
ATOM 622 O O . GLN A 1 81 ? -5.793 13.103 16.449 1.00 94.19 81 GLN A O 1
ATOM 627 N N . PRO A 1 82 ? -6.345 11.440 15.053 1.00 93.94 82 PRO A N 1
ATOM 628 C CA . PRO A 1 82 ? -7.713 11.382 15.540 1.00 93.94 82 PRO A CA 1
ATOM 629 C C . PRO A 1 82 ? -7.738 10.741 16.942 1.00 93.94 82 PRO A C 1
ATOM 631 O O . PRO A 1 82 ? -6.848 9.948 17.259 1.00 93.94 82 PRO A O 1
ATOM 634 N N . PRO A 1 83 ? -8.807 10.932 17.742 1.00 95.88 83 PRO A N 1
ATOM 635 C CA . PRO A 1 83 ? -8.925 10.312 19.071 1.00 95.88 83 PRO A CA 1
ATOM 636 C C . PRO A 1 83 ? -8.772 8.781 19.065 1.00 95.88 83 PRO A C 1
ATOM 638 O O . PRO A 1 83 ? -8.430 8.162 20.075 1.00 95.88 83 PRO A O 1
ATOM 641 N N . ARG A 1 84 ? -9.043 8.142 17.918 1.00 96.38 84 ARG A N 1
ATOM 642 C CA . ARG A 1 84 ? -8.801 6.718 17.686 1.00 96.38 84 ARG A CA 1
ATOM 643 C C . ARG A 1 84 ? -8.368 6.455 16.246 1.00 96.38 84 ARG A C 1
ATOM 645 O O . ARG A 1 84 ? -9.072 6.840 15.315 1.00 96.38 84 ARG A O 1
ATOM 652 N N . THR A 1 85 ? -7.290 5.696 16.070 1.00 95.69 85 THR A N 1
ATOM 653 C CA . THR A 1 85 ? -6.916 5.083 14.788 1.00 95.69 85 THR A CA 1
ATOM 654 C C . THR A 1 85 ? -7.430 3.649 14.697 1.00 95.69 85 THR A C 1
ATOM 656 O O . THR A 1 85 ? -7.613 2.959 15.703 1.00 95.69 85 THR A O 1
ATOM 659 N N . LEU A 1 86 ? -7.689 3.200 13.472 1.00 97.88 86 LEU A N 1
ATOM 660 C CA . LEU A 1 86 ? -8.107 1.831 13.178 1.00 97.88 86 LEU A CA 1
ATOM 661 C C . LEU A 1 86 ? -6.926 0.862 13.255 1.00 97.88 86 LEU A C 1
ATOM 663 O O . LEU A 1 86 ? -5.780 1.272 13.088 1.00 97.88 86 LEU A O 1
ATOM 667 N N . ALA A 1 87 ? -7.210 -0.420 13.477 1.00 98.19 87 ALA A N 1
ATOM 668 C CA . ALA A 1 87 ? -6.218 -1.464 13.248 1.00 98.19 87 ALA A CA 1
ATOM 669 C C . ALA A 1 87 ? -5.965 -1.622 11.740 1.00 98.19 87 ALA A C 1
ATOM 671 O O . ALA A 1 87 ? -6.901 -1.511 10.939 1.00 98.19 87 ALA A O 1
ATOM 672 N N . PHE A 1 88 ? -4.722 -1.895 11.348 1.00 97.94 88 PHE A N 1
ATOM 673 C CA . PHE A 1 88 ? -4.362 -2.105 9.949 1.00 97.94 88 PHE A CA 1
ATOM 674 C C . PHE A 1 88 ? -3.192 -3.067 9.772 1.00 97.94 88 PHE A C 1
ATOM 676 O O . PHE A 1 88 ? -2.302 -3.173 10.610 1.00 97.94 88 PHE A O 1
ATOM 683 N N . PHE A 1 89 ? -3.203 -3.775 8.652 1.00 97.94 89 PHE A N 1
ATOM 684 C CA . PHE A 1 89 ? -2.047 -4.471 8.122 1.00 97.94 89 PHE A CA 1
ATOM 685 C C . PHE A 1 89 ? -1.153 -3.479 7.385 1.00 97.94 89 PHE A C 1
ATOM 687 O O . PHE A 1 89 ? -1.654 -2.632 6.646 1.00 97.94 89 PHE A O 1
ATOM 694 N N . TRP A 1 90 ? 0.151 -3.595 7.591 1.00 96.25 90 TRP A N 1
ATOM 695 C CA . TRP A 1 90 ? 1.165 -2.724 7.018 1.00 96.25 90 TRP A CA 1
ATOM 696 C C . TRP A 1 90 ? 2.268 -3.558 6.381 1.00 96.25 90 TRP A C 1
ATOM 698 O O . TRP A 1 90 ? 2.842 -4.435 7.036 1.00 96.25 90 TRP A O 1
ATOM 708 N N . THR A 1 91 ? 2.573 -3.265 5.122 1.00 93.94 91 THR A N 1
ATOM 709 C CA . THR A 1 91 ? 3.782 -3.722 4.444 1.00 93.94 91 THR A CA 1
ATOM 710 C C . THR A 1 91 ? 4.766 -2.569 4.395 1.00 93.94 91 THR A C 1
ATOM 712 O O . THR A 1 91 ? 4.480 -1.550 3.778 1.00 93.94 91 THR A O 1
ATOM 715 N N . GLN A 1 92 ? 5.901 -2.727 5.071 1.00 91.62 92 GLN A N 1
ATOM 716 C CA . GLN A 1 92 ? 6.953 -1.724 5.121 1.00 91.62 92 G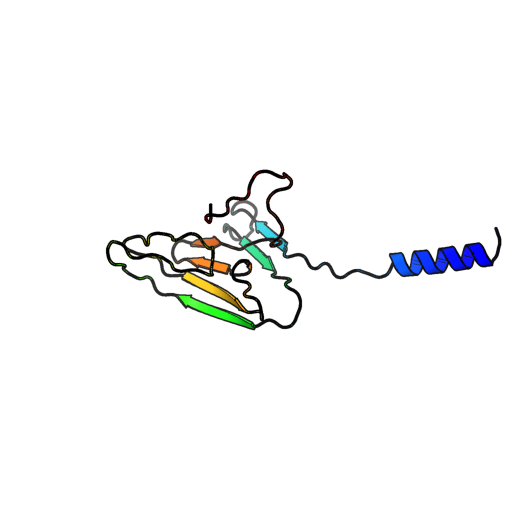LN A CA 1
ATOM 717 C C . GLN A 1 92 ? 8.114 -2.124 4.220 1.00 91.62 92 GLN A C 1
ATOM 719 O O . GLN A 1 92 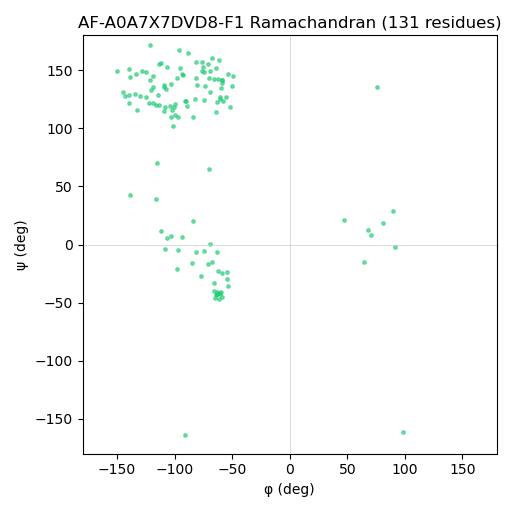? 8.777 -3.131 4.502 1.00 91.62 92 GLN A O 1
ATOM 724 N N . VAL A 1 93 ? 8.425 -1.308 3.222 1.00 89.81 93 VAL A N 1
ATOM 725 C CA . VAL A 1 93 ? 9.603 -1.487 2.371 1.00 89.81 93 VAL A CA 1
ATOM 726 C C . VAL A 1 93 ? 10.776 -0.719 2.974 1.00 89.81 93 VAL A C 1
ATOM 728 O O . VAL A 1 93 ? 10.719 0.479 3.239 1.00 89.81 93 VAL A O 1
ATOM 731 N N . ARG A 1 94 ? 11.880 -1.422 3.247 1.00 84.88 94 ARG A N 1
ATOM 732 C CA . ARG A 1 94 ? 13.110 -0.812 3.769 1.00 84.88 94 ARG A CA 1
ATOM 733 C C . ARG A 1 94 ? 14.243 -0.900 2.756 1.00 84.88 94 ARG A C 1
ATOM 735 O O . ARG A 1 94 ? 14.693 -2.000 2.427 1.00 84.88 94 ARG A O 1
ATOM 742 N N . GLY A 1 95 ? 14.743 0.269 2.360 1.00 78.19 95 GLY A N 1
ATOM 743 C CA . GLY A 1 95 ? 16.003 0.468 1.641 1.00 78.19 95 GLY A CA 1
ATOM 744 C C . GLY A 1 95 ? 16.958 1.385 2.414 1.00 78.19 95 GLY A C 1
ATOM 745 O O . GLY A 1 95 ? 16.573 1.988 3.415 1.00 78.19 95 GLY A O 1
ATOM 746 N N . GLU A 1 96 ? 18.204 1.515 1.947 1.00 67.31 96 GLU A N 1
ATOM 747 C CA . GLU A 1 96 ? 19.250 2.328 2.604 1.00 67.31 96 GLU A CA 1
ATOM 748 C C . GLU A 1 96 ? 18.881 3.813 2.758 1.00 67.31 96 GLU A C 1
ATOM 750 O O . GLU A 1 96 ? 19.391 4.480 3.654 1.00 67.31 96 GLU A O 1
ATOM 755 N N . ARG A 1 97 ? 17.989 4.332 1.904 1.00 63.22 97 ARG A N 1
ATOM 756 C CA . ARG A 1 97 ? 17.599 5.751 1.861 1.00 63.22 97 ARG A CA 1
ATOM 757 C C . ARG A 1 97 ? 16.196 6.050 2.411 1.00 63.22 97 ARG A C 1
ATOM 759 O O . ARG A 1 97 ? 15.777 7.197 2.323 1.00 63.22 97 ARG A O 1
ATOM 766 N N . GLY A 1 98 ? 15.500 5.055 2.972 1.00 68.06 98 GLY A N 1
ATOM 767 C CA . GLY A 1 98 ? 14.058 5.148 3.247 1.00 68.06 98 GLY A CA 1
ATOM 768 C C . GLY A 1 98 ? 13.238 4.991 1.960 1.00 68.06 98 GLY A C 1
ATOM 769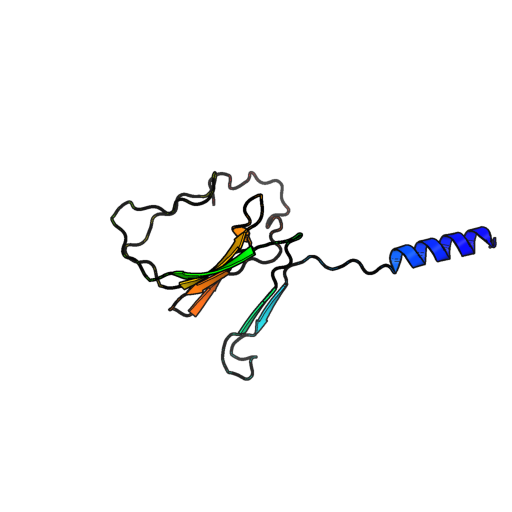 O O . GLY A 1 98 ? 13.617 5.510 0.913 1.00 68.06 98 GLY A O 1
ATOM 770 N N . LEU A 1 99 ? 12.169 4.195 2.019 1.00 81.12 99 LEU A N 1
ATOM 771 C CA . LEU A 1 99 ? 11.254 3.905 0.900 1.00 81.12 99 LEU A CA 1
ATOM 772 C C . LEU A 1 99 ? 9.805 3.902 1.414 1.00 81.12 99 LEU A C 1
ATOM 774 O O . LEU A 1 99 ? 9.018 3.015 1.110 1.00 81.12 99 LEU A O 1
ATOM 778 N N . SER A 1 100 ? 9.468 4.876 2.266 1.00 80.19 100 SER A N 1
ATOM 779 C CA . SER A 1 100 ? 8.154 4.979 2.920 1.00 80.19 100 SER A CA 1
ATOM 780 C C . SER A 1 100 ? 6.994 5.156 1.931 1.00 80.19 100 SER A C 1
ATOM 782 O O . SER A 1 100 ? 5.854 4.807 2.229 1.00 80.19 100 SER A O 1
ATOM 784 N N . ASN A 1 101 ? 7.285 5.661 0.733 1.00 82.00 101 ASN A N 1
ATOM 785 C CA . ASN A 1 101 ? 6.358 5.770 -0.387 1.00 82.00 101 ASN A CA 1
ATOM 786 C C . ASN A 1 101 ? 5.997 4.422 -1.033 1.00 82.00 101 ASN A C 1
ATOM 788 O O . ASN A 1 101 ? 5.000 4.379 -1.742 1.00 82.00 101 ASN A O 1
ATOM 792 N N . ALA A 1 102 ? 6.761 3.356 -0.788 1.00 88.19 102 ALA A N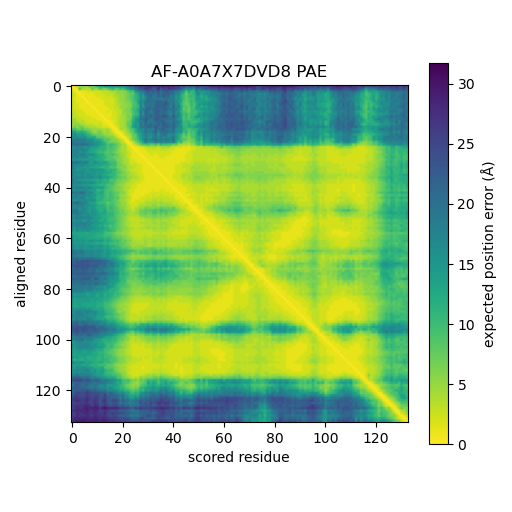 1
ATOM 793 C CA . ALA A 1 102 ? 6.498 1.997 -1.272 1.00 88.19 102 ALA A CA 1
ATOM 794 C C . ALA A 1 102 ? 5.715 1.141 -0.250 1.00 88.19 102 ALA A C 1
ATOM 796 O O . ALA A 1 102 ? 5.525 -0.066 -0.410 1.00 88.19 102 ALA A O 1
ATOM 797 N N . ASP A 1 103 ? 5.262 1.751 0.850 1.00 90.81 103 ASP A N 1
ATOM 798 C CA . ASP A 1 103 ? 4.499 1.053 1.875 1.00 90.81 103 ASP A CA 1
ATOM 799 C C . ASP A 1 103 ? 3.039 0.811 1.450 1.00 90.81 103 ASP A C 1
ATOM 801 O O . ASP A 1 103 ? 2.410 1.604 0.746 1.00 90.81 103 ASP A O 1
ATOM 805 N N . GLY A 1 104 ? 2.465 -0.283 1.953 1.00 93.81 104 GLY A N 1
ATOM 806 C CA . GLY A 1 104 ? 1.071 -0.667 1.723 1.00 93.81 104 GLY A CA 1
ATOM 807 C C . GLY A 1 104 ? 0.291 -0.788 3.028 1.00 93.81 104 GLY A C 1
ATOM 808 O O . GLY A 1 104 ? 0.809 -1.284 4.031 1.00 93.81 104 GLY A O 1
ATOM 809 N N . PHE A 1 105 ? -0.975 -0.366 3.027 1.00 96.00 105 PHE A N 1
ATOM 810 C CA . PHE A 1 105 ? -1.821 -0.321 4.224 1.00 96.00 105 PHE A CA 1
ATOM 811 C C . PHE A 1 105 ? -3.212 -0.887 3.952 1.00 96.00 105 PHE A C 1
ATOM 813 O O . PHE A 1 105 ? -3.887 -0.432 3.037 1.00 96.00 105 PHE A O 1
ATOM 820 N N . TYR A 1 106 ? -3.694 -1.815 4.782 1.00 97.69 106 TYR A N 1
ATOM 821 C CA . TYR A 1 106 ? -5.068 -2.324 4.711 1.00 97.69 106 TYR A CA 1
ATOM 822 C C . TYR A 1 106 ? -5.730 -2.349 6.087 1.00 97.69 106 TYR A C 1
ATOM 824 O O . TYR A 1 106 ? -5.285 -3.072 6.976 1.00 97.69 106 TYR A O 1
ATOM 832 N N . ASN A 1 107 ? -6.787 -1.563 6.289 1.00 97.88 107 ASN A N 1
ATOM 833 C CA . ASN A 1 107 ? -7.393 -1.403 7.612 1.00 97.88 107 ASN A CA 1
ATOM 834 C C . ASN A 1 107 ? -8.605 -2.315 7.875 1.00 97.88 107 ASN A C 1
ATOM 836 O O . ASN A 1 107 ? -9.204 -2.893 6.969 1.00 97.88 107 ASN A O 1
ATOM 840 N N . GLU A 1 108 ? -9.018 -2.394 9.143 1.00 97.75 108 GLU A N 1
ATOM 841 C CA . GLU A 1 108 ? -10.179 -3.182 9.600 1.00 97.75 108 GLU A CA 1
ATOM 842 C C . GLU A 1 108 ? -11.536 -2.715 9.029 1.00 97.75 108 GLU A C 1
ATOM 844 O O . GLU A 1 108 ? -12.562 -3.358 9.247 1.00 97.75 108 GLU A O 1
ATOM 849 N N . ARG A 1 109 ? -11.565 -1.591 8.302 1.00 97.62 109 ARG A N 1
ATOM 850 C CA . ARG A 1 109 ? -12.751 -1.066 7.608 1.00 97.62 109 ARG A CA 1
ATOM 851 C C . ARG A 1 109 ? -12.725 -1.322 6.101 1.00 97.62 109 ARG A C 1
ATOM 853 O O . ARG A 1 109 ? -13.617 -0.850 5.404 1.00 97.62 109 ARG A O 1
ATOM 860 N N . GLY A 1 110 ? -11.754 -2.090 5.609 1.00 96.50 110 GLY A N 1
ATOM 861 C CA . GLY A 1 110 ? -11.670 -2.469 4.202 1.00 96.50 110 GLY A CA 1
ATOM 862 C C . GLY A 1 110 ? -11.068 -1.394 3.296 1.00 96.50 110 GLY A C 1
ATOM 863 O O . GLY A 1 110 ? -11.273 -1.449 2.087 1.00 96.50 110 GLY A O 1
ATOM 864 N N . VAL A 1 111 ? -10.347 -0.416 3.854 1.00 97.31 111 VAL A N 1
ATOM 865 C CA . VAL A 1 111 ? -9.614 0.586 3.066 1.00 97.31 111 VAL A CA 1
ATOM 866 C C . VAL A 1 111 ? -8.211 0.066 2.797 1.00 97.31 111 VAL A C 1
ATOM 868 O O . VAL A 1 111 ? -7.485 -0.242 3.743 1.00 97.31 111 VAL A O 1
ATOM 871 N N . LEU A 1 112 ? -7.847 -0.013 1.517 1.00 96.75 112 LEU A N 1
ATOM 872 C CA . LEU A 1 112 ? -6.506 -0.337 1.040 1.00 96.75 112 LEU A CA 1
ATOM 873 C C . LEU A 1 112 ? -5.854 0.924 0.467 1.00 96.75 112 LEU A C 1
ATOM 875 O O . LEU A 1 112 ? -6.479 1.629 -0.324 1.00 96.75 112 LEU A O 1
ATOM 879 N N . VAL A 1 113 ? -4.603 1.166 0.840 1.00 93.94 113 VAL A N 1
ATOM 880 C CA . VAL A 1 113 ? -3.741 2.203 0.274 1.00 93.94 113 VAL A CA 1
ATOM 881 C C . VAL A 1 113 ? -2.459 1.537 -0.204 1.00 93.94 113 VAL A C 1
ATOM 883 O O . VAL A 1 113 ? -1.819 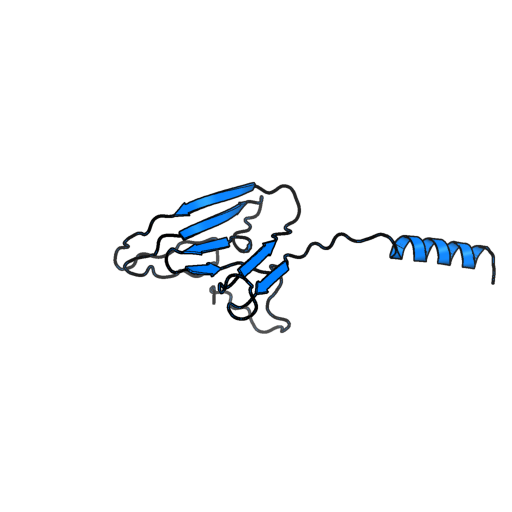0.812 0.556 1.00 93.94 113 VAL A O 1
ATOM 886 N N . VAL A 1 114 ? -2.119 1.782 -1.463 1.00 92.19 114 VAL A N 1
ATOM 887 C CA . VAL A 1 114 ? -0.861 1.406 -2.115 1.00 92.19 114 VAL A CA 1
ATOM 888 C C . VAL A 1 114 ? -0.437 2.580 -2.994 1.00 92.19 114 VAL A C 1
ATOM 890 O O . VAL A 1 114 ? -1.293 3.343 -3.450 1.00 92.19 114 VAL A O 1
ATOM 893 N N . SER A 1 115 ? 0.862 2.741 -3.204 1.00 86.75 115 SER A N 1
ATOM 894 C CA . SER A 1 115 ? 1.423 3.738 -4.117 1.00 86.75 115 SER A CA 1
ATOM 895 C C . SER A 1 115 ? 1.750 3.071 -5.444 1.00 86.75 115 SER A C 1
ATOM 897 O O . SER A 1 115 ? 2.164 1.922 -5.447 1.00 86.75 115 SER A O 1
ATOM 899 N N . ASP A 1 116 ? 1.563 3.761 -6.569 1.00 85.44 116 ASP A N 1
ATOM 900 C CA . ASP A 1 116 ? 1.965 3.239 -7.875 1.00 85.44 116 ASP A CA 1
ATOM 901 C C . ASP A 1 116 ? 3.010 4.151 -8.513 1.00 85.44 116 ASP A C 1
ATOM 903 O O . ASP A 1 116 ? 2.883 5.377 -8.523 1.00 85.44 116 ASP A O 1
ATOM 907 N N . SER A 1 117 ? 4.043 3.525 -9.065 1.00 73.00 117 SER A N 1
ATOM 908 C CA . SER A 1 117 ? 5.147 4.114 -9.809 1.00 73.00 117 SER A CA 1
ATOM 909 C C . SER A 1 117 ? 6.084 5.063 -9.054 1.00 73.00 117 SER A C 1
ATOM 911 O O . SER A 1 117 ? 7.157 5.317 -9.594 1.00 73.00 117 SER A O 1
ATOM 913 N N . CYS A 1 118 ? 5.752 5.589 -7.867 1.00 69.06 118 CYS A N 1
ATOM 914 C CA . CYS A 1 118 ? 6.624 6.469 -7.059 1.00 69.06 118 CYS A CA 1
ATOM 915 C C . CYS A 1 118 ? 7.302 7.618 -7.852 1.00 69.06 118 CYS A C 1
ATOM 917 O O . CYS A 1 118 ? 8.328 8.157 -7.432 1.00 69.06 118 CYS A O 1
ATOM 919 N N . LEU A 1 119 ? 6.741 7.983 -9.010 1.00 68.56 119 LEU A N 1
ATOM 920 C CA . LEU A 1 119 ? 7.217 9.042 -9.892 1.00 68.56 119 LEU A CA 1
ATOM 921 C C . LEU A 1 119 ? 6.593 10.371 -9.474 1.00 68.56 119 LEU A C 1
ATOM 923 O O . LEU A 1 119 ? 5.592 10.410 -8.756 1.00 68.56 119 LEU A O 1
ATOM 927 N N . SER A 1 120 ? 7.161 11.470 -9.971 1.00 65.19 120 SER A N 1
ATOM 928 C CA . SER A 1 120 ? 6.549 12.787 -9.837 1.00 65.19 120 SER A CA 1
ATOM 929 C C . SER A 1 120 ? 5.105 12.740 -10.333 1.00 65.19 120 SER A C 1
ATOM 931 O O . SER A 1 120 ? 4.839 12.465 -11.502 1.00 65.19 120 SER A O 1
ATOM 933 N N . SER A 1 121 ? 4.164 13.028 -9.437 1.00 64.50 121 SER A N 1
ATOM 934 C CA . SER A 1 121 ? 2.736 13.093 -9.753 1.00 64.50 121 SER A CA 1
ATOM 935 C C . SER A 1 121 ? 2.356 14.353 -10.543 1.00 64.50 121 SER A C 1
ATOM 937 O O . SER A 1 121 ? 1.204 14.503 -10.944 1.00 64.50 121 SER A O 1
ATOM 939 N N . ARG A 1 122 ? 3.311 15.270 -10.747 1.00 63.22 122 ARG A N 1
ATOM 940 C CA . ARG A 1 122 ? 3.169 16.530 -11.479 1.00 63.22 122 ARG A CA 1
ATOM 941 C C . ARG A 1 122 ? 4.104 16.579 -12.683 1.00 63.22 122 ARG A C 1
ATOM 943 O O . ARG A 1 122 ? 5.217 16.060 -12.633 1.00 63.22 122 ARG A O 1
ATOM 950 N N . LEU A 1 123 ? 3.615 17.206 -13.752 1.00 59.62 123 LEU A N 1
ATOM 951 C CA . LEU A 1 123 ? 4.354 17.479 -14.989 1.00 59.62 123 LEU A CA 1
ATOM 952 C C . LEU A 1 123 ? 4.699 18.972 -15.137 1.00 59.62 123 LEU A C 1
ATOM 954 O O . LEU A 1 123 ? 5.333 19.339 -16.121 1.00 59.62 123 LEU A O 1
ATOM 958 N N . ASP A 1 124 ? 4.231 19.817 -14.215 1.00 63.56 124 ASP A N 1
ATOM 959 C CA . ASP A 1 124 ? 4.355 21.273 -14.223 1.00 63.56 124 ASP A CA 1
ATOM 960 C C . ASP A 1 124 ? 5.382 21.789 -13.199 1.00 63.56 124 ASP A C 1
ATOM 962 O O . ASP A 1 124 ? 5.622 21.163 -12.168 1.00 63.56 124 ASP A O 1
ATOM 966 N N . ASP A 1 125 ? 5.963 22.958 -13.492 1.00 63.06 125 ASP A N 1
ATOM 967 C CA . ASP A 1 125 ? 7.002 23.635 -12.694 1.00 63.06 125 ASP A CA 1
ATOM 968 C C . ASP A 1 125 ? 6.415 24.483 -11.539 1.00 63.06 125 ASP A C 1
ATOM 970 O O . ASP A 1 125 ? 7.048 25.427 -11.056 1.00 63.06 125 ASP A O 1
ATOM 974 N N . GLU A 1 126 ? 5.172 24.209 -11.130 1.00 62.50 126 GLU A N 1
ATOM 975 C CA . GLU A 1 126 ? 4.515 24.917 -10.026 1.00 62.50 126 GLU A CA 1
ATOM 976 C C . GLU A 1 126 ? 5.285 24.682 -8.714 1.00 62.50 126 GLU A C 1
ATOM 978 O O . GLU A 1 126 ? 5.785 23.576 -8.488 1.00 62.50 126 GLU A O 1
ATOM 983 N N . PRO A 1 127 ? 5.405 25.697 -7.833 1.00 61.97 127 PRO A N 1
ATOM 984 C CA . PRO A 1 127 ? 6.163 25.561 -6.601 1.00 61.97 127 PRO A CA 1
ATOM 985 C C . PRO A 1 127 ? 5.642 24.378 -5.783 1.00 61.97 127 PRO A C 1
ATOM 987 O O . PRO A 1 127 ? 4.449 24.269 -5.492 1.00 61.97 127 PRO A O 1
ATOM 990 N N . ASP A 1 128 ? 6.576 23.496 -5.428 1.00 61.47 128 ASP A N 1
ATOM 991 C CA . ASP A 1 128 ? 6.327 22.265 -4.691 1.00 61.47 128 ASP A CA 1
ATOM 992 C C . ASP A 1 128 ? 5.463 22.512 -3.442 1.00 61.47 128 ASP A C 1
ATOM 994 O O . ASP A 1 128 ? 5.624 23.506 -2.723 1.00 61.47 128 ASP A O 1
ATOM 998 N N . LEU A 1 129 ? 4.606 21.539 -3.113 1.00 59.06 129 LEU A N 1
ATOM 999 C CA . LEU A 1 129 ? 3.964 21.424 -1.799 1.00 59.06 129 LEU A CA 1
ATOM 1000 C C . LEU A 1 129 ? 5.025 21.031 -0.750 1.00 59.06 129 LEU A C 1
ATOM 1002 O O . LEU A 1 129 ? 5.000 19.949 -0.167 1.00 59.06 129 LEU A O 1
ATOM 1006 N N . VAL A 1 130 ? 5.992 21.921 -0.513 1.00 52.22 130 VAL A N 1
ATOM 1007 C CA . VAL A 1 130 ? 7.192 21.726 0.326 1.00 52.22 130 VAL A CA 1
ATOM 1008 C C . VAL A 1 130 ? 6.906 21.628 1.828 1.00 52.22 130 VAL A C 1
ATOM 1010 O O . VAL A 1 130 ? 7.831 21.467 2.622 1.00 52.22 130 VAL A O 1
ATOM 1013 N N . ALA A 1 131 ? 5.639 21.722 2.230 1.00 51.47 131 ALA A N 1
ATOM 1014 C CA . ALA A 1 131 ? 5.186 21.599 3.614 1.00 51.47 131 ALA A CA 1
ATOM 1015 C C . ALA A 1 131 ? 4.360 20.322 3.874 1.00 51.47 131 ALA A C 1
ATOM 1017 O O . ALA A 1 131 ? 3.774 20.183 4.948 1.00 51.47 131 ALA A O 1
ATOM 1018 N N . GLY A 1 132 ? 4.353 19.381 2.921 1.00 48.66 132 GLY A N 1
ATOM 1019 C CA . GLY A 1 132 ? 3.706 18.076 3.067 1.00 48.66 132 GLY A CA 1
ATOM 1020 C C . GLY A 1 132 ? 2.239 18.023 2.628 1.00 48.66 132 GLY A C 1
ATOM 1021 O O . GLY A 1 132 ? 1.488 17.192 3.138 1.00 48.66 132 GLY A O 1
ATOM 1022 N N . GLY A 1 133 ? 1.863 18.868 1.663 1.00 46.06 133 GLY A N 1
ATOM 1023 C CA . GLY A 1 133 ? 0.490 19.000 1.166 1.00 46.06 133 GLY A CA 1
ATOM 1024 C C . GLY A 1 133 ? -0.173 20.295 1.595 1.00 46.06 133 GLY A C 1
ATOM 1025 O O . GLY A 1 133 ? -0.131 20.604 2.804 1.00 46.06 133 GLY A O 1
#

Radius of gyration: 22.21 Å; Cα contacts (8 Å, |Δi|>4): 181; chains: 1; bounding box: 49×39×73 Å

Sequence (133 aa):
MSLFFVLLCAVCILFLLFPRASRACTSVVVGRNASSTGRVIVGHNEDDPGRLIVRHALVPSRRWDDGDVITAEERSARIPQPPRTLAFFWTQVRGERGLSNADGFYNERGVLVVSDSCLSSRLDDEPDLVAGG

Mean predicted aligned error: 9.23 Å

pLDDT: mean 85.37, std 13.0, range [46.06, 98.38]

Solvent-accessible surface area (backbone atoms only — not comparable to full-atom values): 8383 Å² total; per-residue (Å²): 132,57,72,67,57,56,51,51,52,52,52,53,50,54,63,69,64,52,81,74,81,83,73,57,32,48,75,48,80,38,52,33,90,77,33,95,80,62,43,71,44,78,49,74,51,86,47,76,87,78,88,68,48,78,46,79,45,79,45,72,54,45,76,48,60,94,87,40,61,47,82,66,64,92,75,51,41,77,43,74,55,57,66,58,50,72,28,28,40,36,38,42,39,46,51,100,82,67,34,75,70,66,30,35,39,39,35,84,84,75,52,74,49,73,62,68,60,85,59,80,90,64,94,67,91,66,82,72,66,78,66,48,111

Nearest PDB structures (foldseek):
  5img-assembly1_C  TM=7.082E-01  e=1.537E+00  Companilactobacillus farciminis KCTC 3681 = DSM 20184

Foldseek 3Di:
DDPVVVVVVVVVVVVVPPDDPDQWKDKDWDALVRDPVSDIDIDIDHRDDDDKDKDKDWAAKDADDPPDWDDDPPQAATHGDDRIDFTWIKIAIDDPVGDRLQMWIATPVGDIDGHTGPDPPDPDPPDDPSNND